Protein AF-A0A2V7Y2E0-F1 (afdb_monomer)

pLDDT: mean 85.79, std 12.14, range [47.69, 97.94]

Sequence (145 aa):
MRAYVYGTVFAMRLRAVITAAAFVAIAIGSFQPMYLRIFAMNGDGLRAAYTELPYRRIPGLRKLLVDASARMPSGATVALWVPFREWEGGYGYAFRRAPFLMPDKRVVPIDRVNDAQYLVCWHGCPRVIGFATIWRSPEGELMRR

Secondary structure (DSSP, 8-state):
--HHHHHHHHHHHHHHHHHHHHHHHHHHHH--THHHHHHTS-HHHHHHHHHHGGGTTSTTHHHHHHHHHTTS-TT-EEEEE-S--SIIIIIHHHHHHHHHHSTTSEEE-GGGGGG-SEEEEES-----TT-EEEEEETTEEEEE-

Solvent-accessible surface area (backbone atoms only — not comparable to full-atom values): 8232 Å² total; per-residue (Å²): 142,64,72,69,58,56,56,51,53,50,52,52,51,52,49,53,51,51,53,48,50,51,51,50,50,49,54,57,71,66,55,55,73,63,60,60,48,61,77,69,47,61,63,67,62,49,48,53,54,61,71,43,56,87,33,69,91,48,71,50,48,67,59,44,42,42,60,48,40,77,75,48,63,80,66,40,33,30,16,58,46,53,88,41,79,44,54,91,66,45,29,45,56,55,58,69,48,45,42,78,56,26,74,59,38,44,71,39,59,56,95,46,42,86,76,30,50,28,40,39,16,40,75,59,71,77,95,53,89,74,52,44,81,78,46,78,54,97,45,23,37,35,26,36,91

Radius of gyration: 31.26 Å; Cα contacts (8 Å, |Δi|>4): 161; chains: 1; bounding box: 74×32×83 Å

Foldseek 3Di:
DPPVVVVVVVVVVVVVVVVVVVVVVCVVVVPDVVVVVVVVDPPVVVVVVVVCVLCPVPPCLLVLLLVLLVVDDFAFEEEEAEVQDDCVRCLVSSQVCNCVSNVRYHYDYPVVCVVGQKYWYFPDDDPDPPWDWPDADPGTTMIGD

Nearest PDB structures (foldseek):
  3i45-assembly1_A  TM=5.392E-01  e=2.055E+00  Rhodospirillum rubrum ATCC 11170
  7zu0-assembly1_D  TM=4.536E-01  e=1.128E+00  Saccharomyces cerevisiae
  1m0w-assembly1_A  TM=4.163E-01  e=1.574E+00  Saccharomyces cerevisiae
  3ngl-assembly1_C  TM=3.727E-01  e=2.196E+00  Thermoplasma acidophilum
  7uk8-assembly1_A  TM=3.868E-01  e=1.574E+00  Escherichia coli K-12

Mean predicted aligned error: 11.16 Å

Structure (mmCIF, N/CA/C/O backbone):
data_AF-A0A2V7Y2E0-F1
#
_entry.id   AF-A0A2V7Y2E0-F1
#
loop_
_atom_site.group_PDB
_atom_site.id
_atom_site.type_symbol
_atom_site.label_atom_id
_atom_site.label_alt_id
_atom_site.label_comp_id
_atom_site.label_asym_id
_atom_site.label_entity_id
_atom_site.label_seq_id
_atom_site.pdbx_PDB_ins_code
_atom_site.Cartn_x
_atom_site.Cartn_y
_atom_site.Cartn_z
_atom_site.occupancy
_atom_site.B_iso_or_equiv
_atom_site.auth_seq_id
_atom_site.auth_comp_id
_atom_site.auth_asym_id
_atom_site.auth_atom_id
_atom_site.pdbx_PDB_model_num
ATOM 1 N N . MET A 1 1 ? 57.365 18.842 -64.795 1.00 48.91 1 MET A N 1
ATOM 2 C CA . MET A 1 1 ? 56.726 19.352 -63.554 1.00 48.91 1 MET A CA 1
ATOM 3 C C . MET A 1 1 ? 55.191 19.156 -63.494 1.00 48.91 1 MET A C 1
ATOM 5 O O . MET A 1 1 ? 54.516 19.929 -62.836 1.00 48.91 1 MET A O 1
ATOM 9 N N . ARG A 1 2 ? 54.596 18.120 -64.121 1.00 47.72 2 ARG A N 1
ATOM 10 C CA . ARG A 1 2 ? 53.137 17.837 -64.018 1.00 47.72 2 ARG A CA 1
ATOM 11 C C . ARG A 1 2 ? 52.788 16.493 -63.353 1.00 47.72 2 ARG A C 1
ATOM 13 O O . ARG A 1 2 ? 51.711 16.374 -62.787 1.00 47.72 2 ARG A O 1
ATOM 20 N N . ALA A 1 3 ? 53.704 15.521 -63.334 1.00 47.69 3 ALA A N 1
ATOM 21 C CA . ALA A 1 3 ? 53.469 14.202 -62.729 1.00 47.69 3 ALA A CA 1
ATOM 22 C C . ALA A 1 3 ? 53.451 14.212 -61.182 1.00 47.69 3 ALA A C 1
ATOM 24 O O . ALA A 1 3 ? 52.703 13.459 -60.568 1.00 47.69 3 ALA A O 1
ATOM 25 N N . TYR A 1 4 ? 54.205 15.116 -60.544 1.00 51.19 4 TYR A N 1
ATOM 26 C CA . TYR A 1 4 ? 54.269 15.225 -59.077 1.00 51.19 4 TYR A CA 1
ATOM 27 C C . TYR A 1 4 ? 52.983 15.771 -58.433 1.00 51.19 4 TYR A C 1
ATOM 29 O O . TYR A 1 4 ? 52.717 15.493 -57.270 1.00 51.19 4 TYR A O 1
ATOM 37 N N . VAL A 1 5 ? 52.169 16.523 -59.182 1.00 52.34 5 VAL A N 1
ATOM 38 C CA . VAL A 1 5 ? 50.935 17.149 -58.670 1.00 52.34 5 VAL A CA 1
ATOM 39 C C . VAL A 1 5 ? 49.769 16.151 -58.627 1.00 52.34 5 VAL A C 1
ATOM 41 O O . VAL A 1 5 ? 48.917 16.223 -57.748 1.00 52.34 5 VAL A O 1
ATOM 44 N N . TYR A 1 6 ? 49.746 15.162 -59.526 1.00 52.19 6 TYR A N 1
ATOM 45 C CA . TYR A 1 6 ? 48.714 14.118 -59.517 1.00 52.19 6 TYR A CA 1
ATOM 46 C C . TYR A 1 6 ? 48.896 13.121 -58.363 1.00 52.19 6 TYR A C 1
ATOM 48 O O . TYR A 1 6 ? 47.914 12.724 -57.735 1.00 52.19 6 TYR A O 1
ATOM 56 N N . GLY A 1 7 ? 50.144 12.771 -58.027 1.00 56.19 7 GLY A N 1
ATOM 57 C CA . GLY A 1 7 ? 50.447 11.883 -56.899 1.00 56.19 7 GLY A CA 1
ATOM 58 C C . GLY A 1 7 ? 50.076 12.481 -55.538 1.00 56.19 7 GLY A C 1
ATOM 59 O O . GLY A 1 7 ? 49.586 11.768 -54.666 1.00 56.19 7 GLY A O 1
ATOM 60 N N . THR A 1 8 ? 50.233 13.797 -55.361 1.00 60.84 8 THR A N 1
ATOM 61 C CA . THR A 1 8 ? 49.918 14.486 -54.098 1.00 60.84 8 THR A CA 1
ATOM 62 C C . THR A 1 8 ? 48.419 14.672 -53.882 1.00 60.84 8 THR A C 1
ATOM 64 O O . THR A 1 8 ? 47.941 14.469 -52.766 1.00 60.84 8 THR A O 1
ATOM 67 N N . VAL A 1 9 ? 47.651 14.984 -54.931 1.00 64.19 9 VAL A N 1
ATOM 68 C CA . VAL A 1 9 ? 46.183 15.096 -54.847 1.00 64.19 9 VAL A CA 1
ATOM 69 C C . VAL A 1 9 ? 45.538 13.728 -54.615 1.00 64.19 9 VAL A C 1
ATOM 71 O O . VAL A 1 9 ? 44.630 13.611 -53.791 1.00 64.19 9 VAL A O 1
ATOM 74 N N . PHE A 1 10 ? 46.029 12.679 -55.283 1.00 68.38 10 PHE A N 1
ATOM 75 C CA . PHE A 1 10 ? 45.561 11.311 -55.052 1.00 68.38 10 PHE A CA 1
ATOM 76 C C . PHE A 1 10 ? 45.889 10.832 -53.630 1.00 68.38 10 PHE A C 1
ATOM 78 O O . PHE A 1 10 ? 45.007 10.328 -52.936 1.00 68.38 10 PHE A O 1
ATOM 85 N N . ALA A 1 11 ? 47.111 11.079 -53.145 1.00 69.38 11 ALA A N 1
ATOM 86 C CA . ALA A 1 11 ? 47.506 10.757 -51.773 1.00 69.38 11 ALA A CA 1
ATOM 87 C C . ALA A 1 11 ? 46.696 11.535 -50.717 1.00 69.38 11 ALA A C 1
ATOM 89 O O . ALA A 1 11 ? 46.337 10.969 -49.685 1.00 69.38 11 ALA A O 1
ATOM 90 N N . MET A 1 12 ? 46.359 12.807 -50.969 1.00 72.88 12 MET A N 1
ATOM 91 C CA . MET A 1 12 ? 45.483 13.595 -50.091 1.00 72.88 12 MET A CA 1
ATOM 92 C C . MET A 1 12 ? 44.054 13.051 -50.054 1.00 72.88 12 MET A C 1
ATOM 94 O O . MET A 1 12 ? 43.490 12.903 -48.972 1.00 72.88 12 MET A O 1
ATOM 98 N N . ARG A 1 13 ? 43.476 12.707 -51.212 1.00 77.06 13 ARG A N 1
ATOM 99 C CA . ARG A 1 13 ? 42.134 12.109 -51.286 1.00 77.06 13 ARG A CA 1
ATOM 100 C C . ARG A 1 13 ? 42.085 10.750 -50.594 1.00 77.06 13 ARG A C 1
ATOM 102 O O . ARG A 1 13 ? 41.155 10.496 -49.839 1.00 77.06 13 ARG A O 1
ATOM 109 N N . LEU A 1 14 ? 43.103 9.912 -50.788 1.00 82.38 14 LEU A N 1
ATOM 110 C CA . LEU A 1 14 ? 43.203 8.612 -50.127 1.00 82.38 14 LEU A CA 1
ATOM 111 C C . LEU A 1 14 ? 43.295 8.756 -48.602 1.00 82.38 14 LEU A C 1
ATOM 113 O O . LEU A 1 14 ? 42.590 8.060 -47.878 1.00 82.38 14 LEU A O 1
ATOM 117 N N . ARG A 1 15 ? 44.106 9.701 -48.106 1.00 81.75 15 ARG A N 1
ATOM 118 C CA . ARG A 1 15 ? 44.175 10.012 -46.670 1.00 81.75 15 ARG A CA 1
ATOM 119 C C . ARG A 1 15 ? 42.830 10.487 -46.131 1.00 81.75 15 ARG A C 1
ATOM 121 O O . ARG A 1 15 ? 42.401 9.980 -45.105 1.00 81.75 15 ARG A O 1
ATOM 128 N N . ALA A 1 16 ? 42.141 11.381 -46.840 1.00 83.56 16 ALA A N 1
ATOM 129 C CA . ALA A 1 16 ? 40.819 11.855 -46.437 1.00 83.56 16 ALA A CA 1
ATOM 130 C C . ALA A 1 16 ? 39.794 10.711 -46.347 1.00 83.56 16 ALA A C 1
ATOM 132 O O . ALA A 1 16 ? 39.038 10.645 -45.381 1.00 83.56 16 ALA A O 1
ATOM 133 N N . VAL A 1 17 ? 39.811 9.775 -47.303 1.00 88.62 17 VAL A N 1
ATOM 134 C CA . VAL A 1 17 ? 38.946 8.584 -47.285 1.00 88.62 17 VAL A CA 1
ATOM 135 C C . VAL A 1 17 ? 39.279 7.670 -46.105 1.00 88.62 17 VAL A C 1
ATOM 137 O O . VAL A 1 17 ? 38.369 7.235 -45.406 1.00 88.62 17 VAL A O 1
ATOM 140 N N . ILE A 1 18 ? 40.562 7.410 -45.837 1.00 89.94 18 ILE A N 1
ATOM 141 C CA . ILE A 1 18 ? 40.987 6.572 -44.704 1.00 89.94 18 ILE A CA 1
ATOM 142 C C . ILE A 1 18 ? 40.606 7.223 -43.371 1.00 89.94 18 ILE A C 1
ATOM 144 O O . ILE A 1 18 ? 40.078 6.550 -42.489 1.00 89.94 18 ILE A O 1
ATOM 148 N N . THR A 1 19 ? 40.823 8.531 -43.220 1.00 88.06 19 THR A N 1
ATOM 149 C CA . THR A 1 19 ? 40.432 9.267 -42.012 1.00 88.06 19 THR A CA 1
ATOM 150 C C . THR A 1 19 ? 38.916 9.254 -41.826 1.00 88.06 19 THR A C 1
ATOM 152 O O . THR A 1 19 ? 38.450 8.995 -40.720 1.00 88.06 19 THR A O 1
ATOM 155 N N . ALA A 1 20 ? 38.138 9.457 -42.893 1.00 88.06 20 ALA A N 1
ATOM 156 C CA . ALA A 1 20 ? 36.682 9.365 -42.836 1.00 88.06 20 ALA A CA 1
ATOM 157 C C . ALA A 1 20 ? 36.216 7.951 -42.449 1.00 88.06 20 ALA A C 1
ATOM 159 O O . ALA A 1 20 ? 35.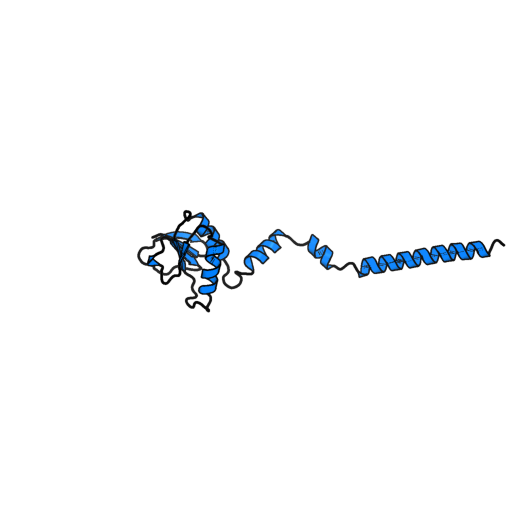364 7.805 -41.576 1.00 88.06 20 ALA A O 1
ATOM 160 N N . ALA A 1 21 ? 36.817 6.909 -43.029 1.00 89.44 21 ALA A N 1
ATOM 161 C CA . ALA A 1 21 ? 36.513 5.521 -42.696 1.00 89.44 21 ALA A CA 1
ATOM 162 C C . ALA A 1 21 ? 36.843 5.193 -41.230 1.00 89.44 21 ALA A C 1
ATOM 164 O O . ALA A 1 21 ? 36.042 4.552 -40.553 1.00 89.44 21 ALA A O 1
ATOM 165 N N . ALA A 1 22 ? 37.976 5.680 -40.714 1.00 87.69 22 ALA A N 1
ATOM 166 C CA . ALA A 1 22 ? 38.343 5.527 -39.308 1.00 87.69 22 ALA A CA 1
ATOM 167 C C . ALA A 1 22 ? 37.341 6.231 -38.377 1.00 87.69 22 ALA A C 1
ATOM 169 O O . ALA A 1 22 ? 36.908 5.644 -37.389 1.00 87.69 22 ALA A O 1
ATOM 170 N N . PHE A 1 23 ? 36.909 7.450 -38.717 1.00 87.62 23 PHE A N 1
ATOM 171 C CA . PHE A 1 23 ? 35.876 8.167 -37.963 1.00 87.62 23 PHE A CA 1
ATOM 172 C C . PHE A 1 23 ? 34.537 7.425 -37.956 1.00 87.62 23 PHE A C 1
ATOM 174 O O . PHE A 1 23 ? 33.913 7.300 -36.904 1.00 87.62 23 PHE A O 1
ATOM 181 N N . VAL A 1 24 ? 34.112 6.890 -39.102 1.00 88.75 24 VAL A N 1
ATOM 18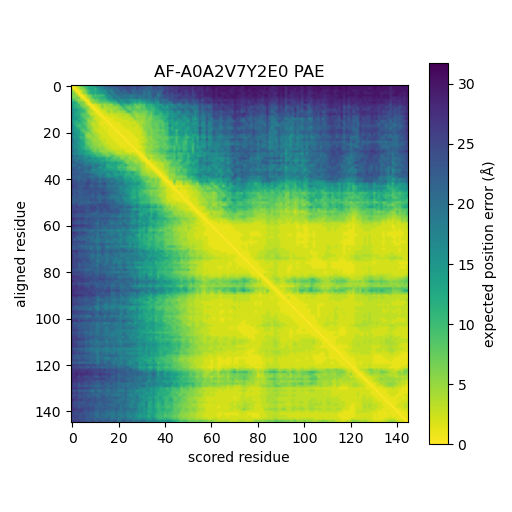2 C CA . VAL A 1 24 ? 32.885 6.088 -39.207 1.00 88.75 24 VAL A CA 1
ATOM 183 C C . VAL A 1 24 ? 33.001 4.803 -38.385 1.00 88.75 24 VAL A C 1
ATOM 185 O O . VAL A 1 24 ? 32.068 4.461 -37.664 1.00 88.75 24 VAL A O 1
ATOM 188 N N . ALA A 1 25 ? 34.147 4.120 -38.413 1.00 85.62 25 ALA A N 1
ATOM 189 C CA . ALA A 1 25 ? 34.378 2.923 -37.607 1.00 85.62 25 ALA A CA 1
ATOM 190 C C . ALA A 1 25 ? 34.350 3.221 -36.097 1.00 85.62 25 ALA A C 1
ATOM 192 O O . ALA A 1 25 ? 33.762 2.457 -35.336 1.00 85.62 25 ALA A O 1
ATOM 193 N N . ILE A 1 26 ? 34.916 4.354 -35.665 1.00 84.69 26 ILE A N 1
ATOM 194 C CA . ILE A 1 26 ? 34.836 4.819 -34.273 1.00 84.69 26 ILE A CA 1
ATOM 195 C C . ILE A 1 26 ? 33.389 5.161 -33.906 1.00 84.69 26 ILE A C 1
ATOM 197 O O . ILE A 1 26 ? 32.930 4.771 -32.837 1.00 84.69 26 ILE A O 1
ATOM 201 N N . ALA A 1 27 ? 32.643 5.844 -34.776 1.00 82.94 27 ALA A N 1
ATOM 202 C CA . ALA A 1 27 ? 31.239 6.176 -34.537 1.00 82.94 27 ALA A CA 1
ATOM 203 C C . ALA A 1 27 ? 30.364 4.917 -34.414 1.00 82.94 27 ALA A C 1
ATOM 205 O O . ALA A 1 27 ? 29.567 4.815 -33.488 1.00 82.94 27 ALA A O 1
ATOM 206 N N . ILE A 1 28 ? 30.554 3.925 -35.288 1.00 84.12 28 ILE A N 1
ATOM 207 C CA . ILE A 1 28 ? 29.820 2.652 -35.239 1.00 84.12 28 ILE A CA 1
ATOM 208 C C . ILE A 1 28 ? 30.250 1.818 -34.024 1.00 84.12 28 ILE A C 1
ATOM 210 O O . ILE A 1 28 ? 29.402 1.265 -33.334 1.00 84.12 28 ILE A O 1
ATOM 214 N N . GLY A 1 29 ? 31.549 1.748 -33.725 1.00 78.31 29 GLY A N 1
ATOM 215 C CA . GLY A 1 29 ? 32.070 0.993 -32.583 1.00 78.31 29 GLY A CA 1
ATOM 216 C C . GLY A 1 29 ? 31.733 1.620 -31.227 1.00 78.31 29 GLY A C 1
ATOM 217 O O . GLY A 1 29 ? 31.539 0.905 -30.248 1.00 78.31 29 GLY A O 1
ATOM 218 N N . SER A 1 30 ? 31.622 2.950 -31.163 1.00 78.44 30 SER A N 1
ATOM 219 C CA . SER A 1 30 ? 31.166 3.673 -29.966 1.00 78.44 30 SER A CA 1
ATOM 220 C C . SER A 1 30 ? 29.645 3.668 -29.810 1.00 78.44 30 SER A C 1
ATOM 222 O O . SER A 1 30 ? 29.139 3.942 -28.717 1.00 78.44 30 SER A O 1
ATOM 224 N N . PHE A 1 31 ? 28.907 3.317 -30.867 1.00 78.88 31 PHE A N 1
ATOM 225 C CA . PHE A 1 31 ? 27.464 3.168 -30.813 1.00 78.88 31 PHE A CA 1
ATOM 226 C C . PHE A 1 31 ? 27.094 1.915 -30.018 1.00 78.88 31 PHE A C 1
ATOM 228 O O . PHE A 1 31 ? 27.001 0.801 -30.531 1.00 78.88 31 PHE A O 1
ATOM 235 N N . GLN A 1 32 ? 26.873 2.097 -28.719 1.00 74.19 32 GLN A N 1
ATOM 236 C CA . GLN A 1 32 ? 26.394 1.022 -27.868 1.00 74.19 32 GLN A CA 1
ATOM 237 C C . GLN A 1 32 ? 24.919 0.733 -28.199 1.00 74.19 32 GLN A C 1
ATOM 239 O O . GLN A 1 32 ? 24.084 1.637 -28.098 1.00 74.19 32 GLN A O 1
ATOM 244 N N . PRO A 1 33 ? 24.540 -0.527 -28.496 1.00 70.62 33 PRO A N 1
ATOM 245 C CA . PRO A 1 33 ? 23.145 -0.913 -28.753 1.00 70.62 33 PRO A CA 1
ATOM 246 C C . PRO A 1 33 ? 22.178 -0.539 -27.617 1.00 70.62 33 PRO A C 1
ATOM 248 O O . PRO A 1 33 ? 20.964 -0.468 -27.807 1.00 70.62 33 PRO A O 1
ATOM 251 N N . MET A 1 34 ? 22.717 -0.281 -26.422 1.00 63.72 34 MET A N 1
ATOM 252 C CA . MET A 1 34 ? 21.980 0.196 -25.259 1.00 63.72 34 MET A CA 1
ATOM 253 C C . MET A 1 34 ? 21.260 1.532 -25.507 1.00 63.72 34 MET A C 1
ATOM 255 O O . MET A 1 34 ? 20.163 1.708 -24.984 1.00 63.72 34 MET A O 1
ATOM 259 N N . TYR A 1 35 ? 21.792 2.430 -26.346 1.00 66.56 35 TYR A N 1
ATOM 260 C CA . TYR A 1 35 ? 21.139 3.710 -26.649 1.00 66.56 35 TYR A CA 1
ATOM 261 C C . TYR A 1 35 ? 19.814 3.526 -27.394 1.00 66.56 35 TYR A C 1
ATOM 263 O O . TYR A 1 35 ? 18.811 4.123 -27.013 1.00 66.56 35 TYR A O 1
ATOM 271 N N . LEU A 1 36 ? 19.763 2.628 -28.384 1.00 68.62 36 LEU A N 1
ATOM 272 C CA . LEU A 1 36 ? 18.506 2.282 -29.063 1.00 68.62 36 LEU A CA 1
ATOM 273 C C . LEU A 1 36 ? 17.506 1.638 -28.102 1.00 68.62 36 LEU A C 1
ATOM 275 O O . LEU A 1 36 ? 16.303 1.862 -28.204 1.00 68.62 36 LEU A O 1
ATOM 279 N N . ARG A 1 37 ? 18.009 0.870 -27.133 1.00 63.75 37 ARG A N 1
ATOM 280 C CA . ARG A 1 37 ? 17.187 0.209 -26.119 1.00 63.75 37 ARG A CA 1
ATOM 281 C C . ARG A 1 37 ? 16.480 1.209 -25.200 1.00 63.75 37 ARG A C 1
ATOM 283 O O . ARG A 1 37 ? 15.347 0.946 -24.823 1.00 63.75 37 ARG A O 1
ATOM 290 N N . ILE A 1 38 ? 17.104 2.348 -24.889 1.00 63.59 38 ILE A N 1
ATOM 291 C CA . ILE A 1 38 ? 16.497 3.422 -24.081 1.00 63.59 38 ILE A CA 1
ATOM 292 C C . ILE A 1 38 ? 15.325 4.071 -24.828 1.00 63.59 38 ILE A C 1
ATOM 294 O O . ILE A 1 38 ? 14.273 4.286 -24.233 1.00 63.59 38 ILE A O 1
ATOM 298 N N . PHE A 1 39 ? 15.465 4.323 -26.133 1.00 65.94 39 PHE A N 1
ATOM 299 C CA . PHE A 1 39 ? 14.384 4.898 -26.946 1.00 65.94 39 PHE A CA 1
ATOM 300 C C . PHE A 1 39 ? 13.275 3.891 -27.284 1.00 65.94 39 PHE A C 1
ATOM 302 O O . PHE A 1 39 ? 12.136 4.288 -27.509 1.00 65.94 39 PHE A O 1
ATOM 309 N N . ALA A 1 40 ? 13.589 2.593 -27.290 1.00 68.94 40 ALA A N 1
ATOM 310 C CA . ALA A 1 40 ? 12.621 1.516 -27.499 1.00 68.94 40 ALA A CA 1
ATOM 311 C C . ALA A 1 40 ? 11.950 1.021 -26.200 1.00 68.94 40 ALA A C 1
ATOM 313 O O . ALA A 1 40 ? 11.093 0.137 -26.247 1.00 68.94 40 ALA A O 1
ATOM 314 N N . MET A 1 41 ? 12.337 1.539 -25.030 1.00 71.00 41 MET A N 1
ATOM 315 C CA . MET A 1 41 ? 11.747 1.133 -23.755 1.00 71.00 41 MET A CA 1
A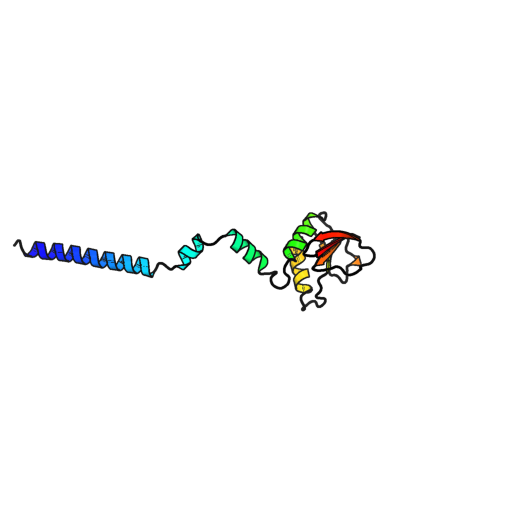TOM 316 C C . MET A 1 41 ? 10.391 1.809 -23.539 1.00 71.00 41 MET A C 1
ATOM 318 O O . MET A 1 41 ? 10.272 3.031 -23.557 1.00 71.00 41 MET A O 1
ATOM 322 N N . ASN A 1 42 ? 9.369 1.001 -23.248 1.00 80.88 42 ASN A N 1
ATOM 323 C CA . ASN A 1 42 ? 8.082 1.496 -22.768 1.00 80.88 42 ASN A CA 1
ATOM 324 C C . ASN A 1 42 ? 8.269 2.136 -21.380 1.00 80.88 42 ASN A C 1
ATOM 326 O O . ASN A 1 42 ? 8.315 1.432 -20.367 1.00 80.88 42 ASN A O 1
ATOM 330 N N . GLY A 1 43 ? 8.390 3.464 -21.343 1.00 76.88 43 GLY A N 1
ATOM 331 C CA . GLY A 1 43 ? 8.626 4.226 -20.118 1.00 76.88 43 GLY A CA 1
ATOM 332 C C . GLY A 1 43 ? 7.553 4.015 -19.048 1.00 76.88 43 GLY A C 1
ATOM 333 O O . GLY A 1 43 ? 7.885 3.969 -17.864 1.00 76.88 43 GLY A O 1
ATOM 334 N N . ASP A 1 44 ? 6.295 3.804 -19.439 1.00 80.69 44 ASP A N 1
ATOM 335 C CA . ASP A 1 44 ? 5.199 3.577 -18.494 1.00 80.69 44 ASP A CA 1
ATOM 336 C C . ASP A 1 44 ? 5.253 2.178 -17.882 1.00 80.69 44 ASP A C 1
ATOM 338 O O . ASP A 1 44 ? 5.116 2.030 -16.667 1.00 80.69 44 ASP A O 1
ATOM 342 N N . GLY A 1 45 ? 5.545 1.156 -18.692 1.00 77.75 45 GLY A N 1
ATOM 343 C CA . GLY A 1 45 ? 5.773 -0.204 -18.195 1.00 77.75 45 GLY A CA 1
ATOM 344 C C . GLY A 1 45 ? 6.988 -0.277 -17.269 1.00 77.75 45 GLY A C 1
ATOM 345 O O . GLY A 1 45 ? 6.946 -0.918 -16.217 1.00 77.75 45 GLY A O 1
ATOM 346 N N . LEU A 1 46 ? 8.051 0.449 -17.619 1.00 79.88 46 LEU A N 1
ATOM 347 C CA . LEU A 1 46 ? 9.250 0.563 -16.802 1.00 79.88 46 LEU A CA 1
ATOM 348 C C . LEU A 1 46 ? 8.934 1.257 -15.468 1.00 79.88 46 LEU A C 1
ATOM 350 O O . LEU A 1 46 ? 9.248 0.723 -14.406 1.00 79.88 46 LEU A O 1
ATOM 354 N N . ARG A 1 47 ? 8.252 2.409 -15.502 1.00 79.00 47 ARG A N 1
ATOM 355 C CA . ARG A 1 47 ? 7.828 3.148 -14.306 1.00 79.00 47 ARG A CA 1
ATOM 356 C C . ARG A 1 47 ? 6.954 2.284 -13.401 1.00 79.00 47 ARG A C 1
ATOM 358 O O . ARG A 1 47 ? 7.229 2.224 -12.207 1.00 79.00 47 ARG A O 1
ATOM 365 N N . ALA A 1 48 ? 5.965 1.583 -13.956 1.00 77.19 48 ALA A N 1
ATOM 366 C CA . ALA A 1 48 ? 5.118 0.663 -13.203 1.00 77.19 48 ALA A CA 1
ATOM 367 C C . ALA A 1 48 ? 5.957 -0.423 -12.505 1.00 77.19 48 ALA A C 1
ATOM 369 O O . ALA A 1 48 ? 5.834 -0.618 -11.294 1.00 77.19 48 ALA A O 1
ATOM 370 N N . ALA A 1 49 ? 6.889 -1.051 -13.230 1.00 76.75 49 ALA A N 1
ATOM 371 C CA . ALA A 1 49 ? 7.795 -2.045 -12.662 1.00 76.75 49 ALA A CA 1
ATOM 372 C C . ALA A 1 49 ? 8.664 -1.465 -11.532 1.00 76.75 49 ALA A C 1
ATOM 374 O O . ALA A 1 49 ? 8.780 -2.084 -10.474 1.00 76.75 49 ALA A O 1
ATOM 375 N N . TYR A 1 50 ? 9.225 -0.263 -11.713 1.00 79.44 50 TYR A N 1
ATOM 376 C CA . TYR A 1 50 ? 10.028 0.416 -10.691 1.00 79.44 50 TYR A CA 1
ATOM 377 C C . TYR A 1 50 ? 9.208 0.800 -9.455 1.00 79.44 50 TYR A C 1
ATOM 379 O O . TYR A 1 50 ? 9.701 0.669 -8.336 1.00 79.44 50 TYR A O 1
ATOM 387 N N . THR A 1 51 ? 7.950 1.218 -9.621 1.00 79.62 51 THR A N 1
ATOM 388 C CA . THR 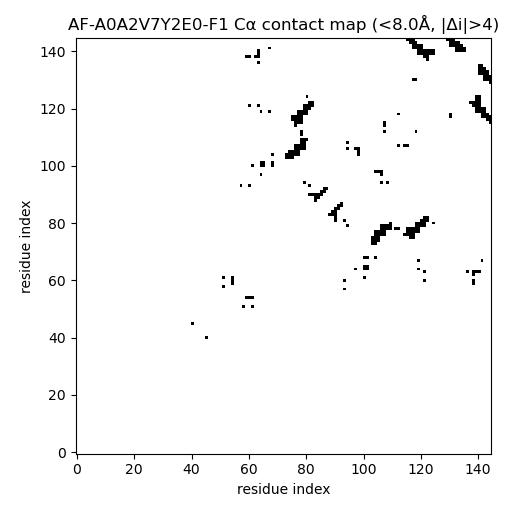A 1 51 ? 7.073 1.546 -8.485 1.00 79.62 51 THR A CA 1
ATOM 389 C C . THR A 1 51 ? 6.666 0.324 -7.665 1.00 79.62 51 THR A C 1
ATOM 391 O O . THR A 1 51 ? 6.428 0.454 -6.465 1.00 79.62 51 THR A O 1
ATOM 394 N N . GLU A 1 52 ? 6.635 -0.859 -8.281 1.00 78.06 52 GLU A N 1
ATOM 395 C CA . GLU A 1 52 ? 6.327 -2.126 -7.610 1.00 78.06 52 GLU A CA 1
ATOM 396 C C . GLU A 1 52 ? 7.574 -2.821 -7.035 1.00 78.06 52 GLU A C 1
ATOM 398 O O . GLU A 1 52 ? 7.442 -3.726 -6.213 1.00 78.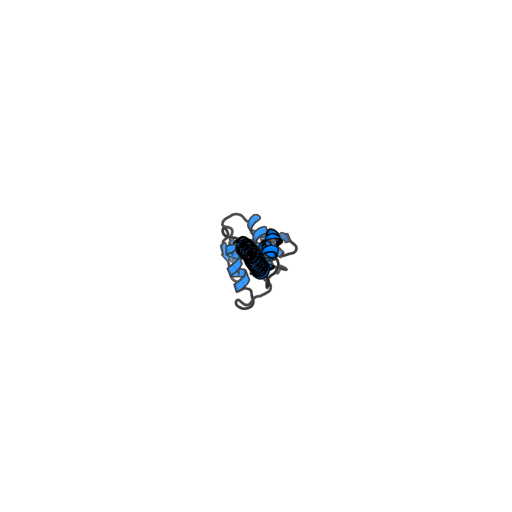06 52 GLU A O 1
ATOM 403 N N . LEU A 1 53 ? 8.798 -2.388 -7.386 1.00 78.31 53 LEU A N 1
ATOM 404 C CA . LEU A 1 53 ? 10.043 -2.961 -6.846 1.00 78.31 53 LEU A CA 1
ATOM 405 C C . LEU A 1 53 ? 10.060 -3.058 -5.312 1.00 78.31 53 LEU A C 1
ATOM 407 O O . LEU A 1 53 ? 10.414 -4.128 -4.804 1.00 78.31 53 LEU A O 1
ATOM 411 N N . PRO A 1 54 ? 9.656 -2.018 -4.552 1.00 78.50 54 PRO A N 1
ATOM 412 C CA . PRO A 1 54 ? 9.601 -2.113 -3.099 1.00 78.50 54 PRO A CA 1
ATOM 413 C C . PRO A 1 54 ? 8.570 -3.144 -2.620 1.00 78.50 54 PRO A C 1
ATOM 415 O O . PRO A 1 54 ? 8.700 -3.684 -1.529 1.00 78.50 54 PRO A O 1
ATOM 418 N N . TYR A 1 55 ? 7.552 -3.455 -3.413 1.00 80.69 55 TYR A N 1
ATOM 419 C CA . TYR A 1 55 ? 6.444 -4.323 -3.021 1.00 80.69 55 TYR A CA 1
ATOM 420 C C . TYR A 1 55 ? 6.603 -5.761 -3.523 1.00 80.69 55 TYR A C 1
ATOM 422 O O . TYR A 1 55 ? 5.719 -6.580 -3.310 1.00 80.69 55 TYR A O 1
ATOM 430 N N . ARG A 1 56 ? 7.758 -6.130 -4.101 1.00 80.56 56 ARG A N 1
ATOM 431 C CA . ARG A 1 56 ? 8.019 -7.491 -4.617 1.00 80.56 56 ARG A CA 1
ATOM 432 C C . ARG A 1 56 ? 7.758 -8.622 -3.617 1.00 80.56 56 ARG A C 1
ATOM 434 O O . ARG A 1 56 ? 7.386 -9.710 -4.033 1.00 80.56 56 ARG A O 1
ATOM 441 N N . ARG A 1 57 ? 7.972 -8.386 -2.317 1.00 78.94 57 ARG A N 1
ATOM 442 C CA . ARG A 1 57 ? 7.723 -9.382 -1.252 1.00 78.94 57 ARG A CA 1
ATOM 443 C C . ARG A 1 57 ? 6.282 -9.381 -0.726 1.00 78.94 57 ARG A C 1
ATOM 445 O O . ARG A 1 57 ? 5.910 -10.277 0.018 1.00 78.94 57 ARG A O 1
ATOM 452 N N . ILE A 1 58 ? 5.503 -8.368 -1.085 1.00 86.19 58 ILE A N 1
ATOM 453 C CA . ILE A 1 58 ? 4.129 -8.112 -0.637 1.00 86.19 58 ILE A CA 1
ATOM 454 C C . ILE A 1 58 ? 3.306 -7.593 -1.831 1.00 86.19 58 ILE A C 1
ATOM 456 O O . ILE A 1 58 ? 2.883 -6.429 -1.838 1.00 86.19 58 ILE A O 1
ATOM 460 N N . PRO A 1 59 ? 3.160 -8.412 -2.893 1.00 88.06 59 PRO A N 1
ATOM 461 C CA . PRO A 1 59 ? 2.507 -7.990 -4.127 1.00 88.06 59 PRO A CA 1
ATOM 462 C C . PRO A 1 59 ? 1.074 -7.524 -3.850 1.00 88.06 59 PRO A C 1
ATOM 464 O O . PRO A 1 59 ? 0.400 -8.046 -2.968 1.00 88.06 59 PRO A O 1
ATOM 467 N N . GLY A 1 60 ? 0.623 -6.493 -4.563 1.00 89.25 60 GLY A N 1
ATOM 468 C CA . GLY A 1 60 ? -0.742 -5.980 -4.422 1.00 89.25 60 GLY A CA 1
ATOM 469 C C . GLY A 1 60 ? -0.984 -5.071 -3.213 1.00 89.25 60 GLY A C 1
ATOM 470 O O . GLY A 1 60 ? -1.925 -4.277 -3.250 1.00 89.25 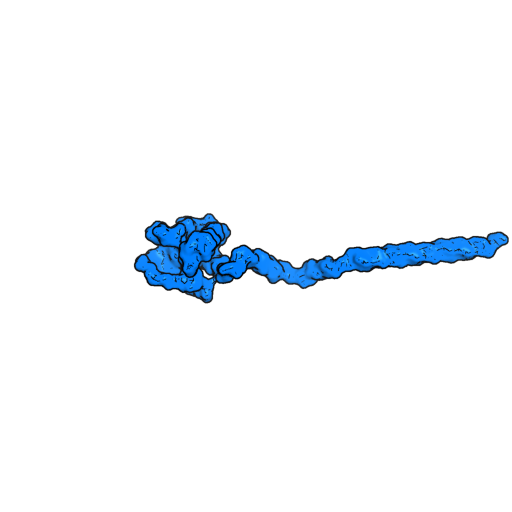60 GLY A O 1
ATOM 471 N N . LEU A 1 61 ? -0.109 -5.069 -2.191 1.00 92.00 61 LEU A N 1
ATOM 472 C CA . LEU A 1 61 ? -0.285 -4.205 -1.014 1.00 92.00 61 LEU A CA 1
ATOM 473 C C . LEU A 1 61 ? -0.347 -2.725 -1.407 1.00 92.00 61 LEU A C 1
ATOM 475 O O . LEU A 1 61 ? -1.177 -1.981 -0.891 1.00 92.00 61 LEU A O 1
ATOM 479 N N . ARG A 1 62 ? 0.506 -2.288 -2.342 1.00 93.50 62 ARG A N 1
ATOM 480 C CA . ARG A 1 62 ? 0.507 -0.897 -2.806 1.00 93.50 62 ARG A CA 1
ATOM 481 C C . ARG A 1 62 ? -0.859 -0.491 -3.350 1.00 93.50 62 ARG A C 1
ATOM 483 O O . ARG A 1 62 ? -1.405 0.526 -2.929 1.00 93.50 62 ARG A O 1
ATOM 490 N N . LYS A 1 63 ? -1.401 -1.293 -4.267 1.00 93.50 63 LYS A N 1
ATOM 491 C CA . LYS A 1 63 ? -2.708 -1.054 -4.881 1.00 93.50 63 LYS A CA 1
ATOM 492 C C . LYS A 1 63 ? -3.816 -1.057 -3.828 1.00 93.50 63 LYS A C 1
ATOM 494 O O . LYS A 1 63 ? -4.595 -0.113 -3.784 1.00 93.50 63 LYS A O 1
ATOM 499 N N . L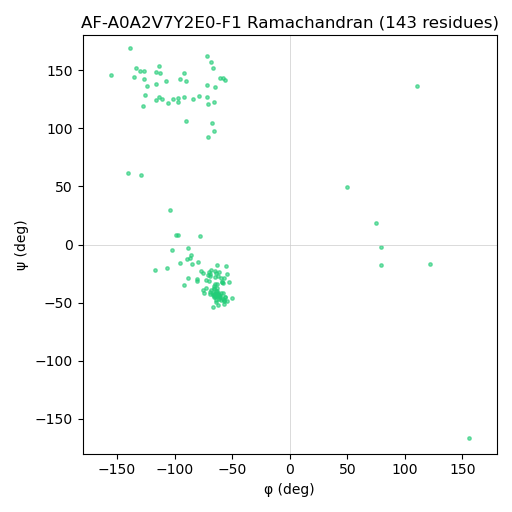EU A 1 64 ? -3.812 -2.047 -2.933 1.00 95.56 64 LEU A N 1
ATOM 500 C CA . LEU A 1 64 ? -4.768 -2.141 -1.830 1.00 95.56 64 LEU A CA 1
ATOM 501 C C . LEU A 1 64 ? -4.789 -0.870 -0.975 1.00 95.56 64 LEU A C 1
ATOM 503 O O . LEU A 1 64 ? -5.858 -0.341 -0.691 1.00 95.56 64 LEU A O 1
ATOM 507 N N . LEU A 1 65 ? -3.618 -0.381 -0.565 1.00 95.81 65 LEU A N 1
ATOM 508 C CA . LEU A 1 65 ? -3.508 0.789 0.306 1.00 95.81 65 LEU A CA 1
ATOM 509 C C . LEU A 1 65 ? -3.937 2.075 -0.400 1.00 95.81 65 LEU A C 1
ATOM 511 O O . LEU A 1 65 ? -4.611 2.897 0.212 1.00 95.81 65 LEU A O 1
ATOM 515 N N . VAL A 1 66 ? -3.601 2.237 -1.683 1.00 95.56 66 VAL A N 1
ATOM 516 C CA . VAL A 1 66 ? -4.052 3.382 -2.489 1.00 95.56 66 VAL A CA 1
ATOM 517 C C . VAL A 1 66 ? -5.575 3.364 -2.647 1.00 95.56 66 VAL A C 1
ATOM 519 O O . VAL A 1 66 ? -6.237 4.369 -2.382 1.00 95.56 66 VAL A O 1
ATOM 522 N N . ASP A 1 67 ? -6.144 2.211 -3.002 1.00 96.31 67 ASP A N 1
ATOM 523 C CA . ASP A 1 67 ? -7.588 2.052 -3.191 1.00 96.31 67 ASP A CA 1
ATOM 524 C C . ASP A 1 67 ? -8.365 2.221 -1.876 1.00 96.31 67 ASP A C 1
ATOM 526 O O . ASP A 1 67 ? -9.446 2.822 -1.865 1.00 96.31 67 ASP A O 1
ATOM 530 N N . ALA A 1 68 ? -7.819 1.723 -0.763 1.00 96.50 68 ALA A N 1
ATOM 531 C CA . ALA A 1 68 ? -8.381 1.918 0.568 1.00 96.50 68 ALA A CA 1
ATOM 532 C C . ALA A 1 68 ? -8.302 3.391 0.996 1.00 96.50 68 ALA A C 1
ATOM 534 O O . ALA A 1 68 ? -9.284 3.930 1.504 1.00 96.50 68 ALA A O 1
ATOM 535 N N . SER A 1 69 ? -7.171 4.064 0.749 1.00 96.88 69 SER A N 1
ATOM 536 C CA . SER A 1 69 ? -6.972 5.485 1.066 1.00 96.88 69 SER A CA 1
ATOM 537 C C . SER A 1 69 ? -8.033 6.375 0.428 1.00 96.88 69 SER A C 1
ATOM 539 O O . SER A 1 69 ? -8.623 7.216 1.104 1.00 96.88 69 SER A O 1
ATOM 541 N N . ALA A 1 70 ? -8.336 6.130 -0.852 1.00 96.75 70 ALA A N 1
ATOM 542 C CA . ALA A 1 70 ? -9.347 6.865 -1.610 1.00 96.75 70 ALA A CA 1
ATOM 543 C C . ALA A 1 70 ? -10.777 6.710 -1.056 1.00 96.75 70 ALA A C 1
ATOM 545 O O . ALA A 1 70 ? -11.658 7.497 -1.393 1.00 96.75 70 ALA A O 1
ATOM 546 N N . ARG A 1 71 ? -11.024 5.695 -0.218 1.00 96.50 71 ARG A N 1
ATOM 547 C CA . ARG A 1 71 ? -12.332 5.396 0.391 1.00 96.50 71 ARG A CA 1
ATOM 548 C C . ARG A 1 71 ? -12.438 5.839 1.847 1.00 96.50 71 ARG A C 1
ATOM 550 O O . ARG A 1 71 ? -13.504 5.715 2.444 1.00 96.50 71 ARG A O 1
ATOM 557 N N . MET A 1 72 ? -11.348 6.334 2.423 1.00 97.06 72 MET A N 1
ATOM 558 C CA . MET A 1 72 ? -11.300 6.803 3.801 1.00 97.06 72 MET A CA 1
ATOM 559 C C . MET A 1 72 ? -11.227 8.336 3.836 1.00 97.06 72 MET A C 1
ATOM 561 O O . MET A 1 72 ? -10.494 8.932 3.042 1.00 97.06 72 MET A O 1
ATOM 565 N N . PRO A 1 73 ? -11.919 8.998 4.780 1.00 97.31 73 PRO A N 1
ATOM 566 C CA . PRO A 1 73 ? -11.796 10.440 4.954 1.00 97.31 73 PRO A CA 1
ATOM 567 C C . PRO A 1 73 ? -10.392 10.819 5.442 1.00 97.31 73 PRO A C 1
ATOM 569 O O . PRO A 1 73 ? -9.730 10.043 6.135 1.00 97.31 73 PRO A O 1
ATOM 572 N N . SER A 1 74 ? -9.939 12.026 5.103 1.00 96.88 74 SER A N 1
ATOM 573 C CA . SER A 1 74 ? -8.689 12.577 5.638 1.00 96.88 74 SER A CA 1
ATOM 574 C C . SER A 1 74 ? -8.705 12.602 7.173 1.00 96.88 74 SER A C 1
ATOM 576 O O . SER A 1 74 ? -9.751 12.813 7.786 1.00 96.88 74 SER A O 1
ATOM 578 N N . GLY A 1 75 ? -7.565 12.312 7.801 1.00 96.81 75 GLY A N 1
ATOM 579 C CA . GLY A 1 75 ? -7.432 12.185 9.254 1.00 96.81 75 GLY A CA 1
ATOM 580 C C . GLY A 1 75 ? -7.918 10.854 9.843 1.00 96.81 75 GLY A C 1
ATOM 581 O O . GLY A 1 75 ? -7.780 10.648 11.050 1.00 96.81 75 GLY A O 1
ATOM 582 N N . ALA A 1 76 ? -8.454 9.927 9.036 1.00 97.62 76 ALA A N 1
ATOM 583 C CA . ALA A 1 76 ? -8.893 8.629 9.546 1.00 97.62 76 ALA A CA 1
ATOM 584 C C . ALA A 1 76 ? -7.737 7.843 10.184 1.00 97.62 76 ALA A C 1
ATOM 586 O O . ALA A 1 76 ? -6.601 7.862 9.701 1.00 97.62 76 ALA A O 1
ATOM 587 N N . THR A 1 77 ? -8.050 7.117 11.261 1.00 97.94 77 THR A N 1
ATOM 588 C CA . THR A 1 77 ? -7.095 6.218 11.921 1.00 97.94 77 THR A CA 1
ATOM 589 C C . THR A 1 77 ? -7.302 4.793 11.426 1.00 97.94 77 THR A C 1
ATOM 591 O O . THR A 1 77 ? -8.405 4.252 11.531 1.00 97.94 77 THR A O 1
ATOM 594 N N . VAL A 1 78 ? -6.248 4.191 10.879 1.00 97.75 78 VAL A N 1
ATOM 595 C CA . VAL A 1 78 ? -6.295 2.904 10.181 1.00 97.75 78 VAL A CA 1
ATOM 596 C C . VAL A 1 78 ? -5.294 1.917 10.771 1.00 97.75 78 VAL A C 1
ATOM 598 O O . VAL A 1 78 ? -4.112 2.223 10.909 1.00 97.75 78 VAL A O 1
ATOM 601 N N . ALA A 1 79 ? -5.759 0.717 11.101 1.00 96.75 79 ALA A N 1
ATOM 602 C CA . ALA A 1 79 ? -4.904 -0.418 11.414 1.00 96.75 79 ALA A CA 1
ATOM 603 C C . ALA A 1 79 ? -4.632 -1.236 10.147 1.00 96.75 79 ALA A C 1
ATOM 605 O O . ALA A 1 79 ? -5.486 -1.349 9.264 1.00 96.75 79 ALA A O 1
ATOM 606 N N . LEU A 1 80 ? -3.443 -1.833 10.071 1.00 95.38 80 LEU A N 1
ATOM 607 C CA . LEU A 1 80 ? -3.054 -2.711 8.972 1.00 95.38 80 LEU A CA 1
ATOM 608 C C . LEU A 1 80 ? -2.933 -4.157 9.452 1.00 95.38 80 LEU A C 1
ATOM 610 O O . LEU A 1 80 ? -2.159 -4.457 10.363 1.00 95.38 80 LEU A O 1
ATOM 614 N N . TRP A 1 81 ? -3.652 -5.053 8.785 1.00 94.50 81 TRP A N 1
ATOM 615 C CA . TRP A 1 81 ? -3.533 -6.496 8.916 1.00 94.50 81 TRP A CA 1
ATOM 616 C C . TRP A 1 81 ? -2.813 -7.080 7.696 1.00 94.50 81 TRP A C 1
ATOM 618 O O . TRP A 1 81 ? -3.265 -6.946 6.561 1.00 94.50 81 TRP A O 1
ATOM 628 N N . VAL A 1 82 ? -1.700 -7.768 7.941 1.00 92.75 82 VAL A N 1
ATOM 629 C CA . VAL A 1 82 ? -0.973 -8.580 6.950 1.00 92.75 82 VAL A CA 1
ATOM 630 C C . VAL A 1 82 ? -0.713 -9.965 7.550 1.00 92.75 82 VAL A C 1
ATOM 632 O O . VAL A 1 82 ? -0.578 -10.057 8.765 1.00 92.75 82 VAL A O 1
ATOM 635 N N . PRO A 1 83 ? -0.639 -11.061 6.780 1.00 87.88 83 PRO A N 1
ATOM 636 C CA . PRO A 1 83 ? -0.509 -12.410 7.341 1.00 87.88 83 PRO A CA 1
ATOM 637 C C . PRO A 1 83 ? 0.757 -12.583 8.198 1.00 87.88 83 PRO A C 1
ATOM 639 O O . PRO A 1 83 ? 0.737 -13.316 9.184 1.00 87.88 83 PRO A O 1
ATOM 642 N N . PHE A 1 84 ? 1.823 -11.839 7.901 1.00 87.06 84 PHE A N 1
ATOM 643 C CA . PHE A 1 84 ? 3.044 -11.802 8.704 1.00 87.06 84 PHE A CA 1
ATOM 644 C C . PHE A 1 84 ? 2.805 -11.077 10.035 1.00 87.06 84 PHE A C 1
ATOM 646 O O . PHE A 1 84 ? 2.410 -9.914 10.045 1.00 87.06 84 PHE A O 1
ATOM 653 N N . ARG A 1 85 ? 3.029 -11.760 11.163 1.00 81.12 85 ARG A N 1
ATOM 654 C CA . ARG A 1 85 ? 2.840 -11.194 12.514 1.00 81.12 85 ARG A CA 1
ATOM 655 C C . ARG A 1 85 ? 4.104 -10.567 13.085 1.00 81.12 85 ARG A C 1
ATOM 657 O O . ARG A 1 85 ? 4.030 -9.582 13.809 1.00 81.12 85 ARG A O 1
ATOM 664 N N . GLU A 1 86 ? 5.251 -11.154 12.773 1.00 86.44 86 GLU A N 1
ATOM 665 C CA . GLU A 1 86 ? 6.536 -10.710 13.294 1.00 86.44 86 GLU A CA 1
ATOM 666 C C . GLU A 1 86 ? 6.946 -9.383 12.657 1.00 86.44 86 GLU A C 1
ATOM 668 O O . GLU A 1 86 ? 6.832 -9.192 11.441 1.00 86.44 86 GLU A O 1
ATOM 673 N N . TRP A 1 87 ? 7.463 -8.472 13.484 1.00 86.12 87 TRP A N 1
ATOM 674 C CA . TRP A 1 87 ? 7.912 -7.158 13.029 1.00 86.12 87 TRP A CA 1
ATOM 675 C C . TRP A 1 87 ? 8.981 -7.276 11.935 1.00 86.12 87 TRP A C 1
ATOM 677 O O . TRP A 1 87 ? 8.836 -6.689 10.860 1.00 86.12 87 TRP A O 1
ATOM 687 N N . GLU A 1 88 ? 9.993 -8.112 12.175 1.00 85.31 88 GLU A N 1
ATOM 688 C CA . GLU A 1 88 ? 11.058 -8.418 11.211 1.00 85.31 88 GLU A CA 1
ATOM 689 C C . GLU A 1 88 ? 10.607 -9.400 10.114 1.00 85.31 88 GLU A C 1
ATOM 691 O O . GLU A 1 88 ? 11.133 -9.377 9.003 1.00 85.31 88 GLU A O 1
ATOM 696 N N . GLY A 1 89 ? 9.566 -10.199 10.370 1.00 78.50 89 GLY A N 1
ATOM 697 C CA . GLY A 1 89 ? 9.015 -11.183 9.429 1.00 78.50 89 GLY A CA 1
ATOM 698 C C . GLY A 1 89 ? 8.133 -10.603 8.317 1.00 78.50 89 GLY A C 1
ATOM 699 O O . GLY A 1 89 ? 7.519 -11.356 7.568 1.00 78.50 89 GLY A O 1
ATOM 700 N N . GLY A 1 90 ? 8.049 -9.275 8.191 1.00 82.94 90 GLY A N 1
ATOM 701 C CA . GLY A 1 90 ? 7.336 -8.595 7.103 1.00 82.94 90 GLY A CA 1
ATOM 702 C C . GLY A 1 90 ? 6.232 -7.646 7.563 1.00 82.94 90 GLY A C 1
ATOM 703 O O . GLY A 1 90 ? 5.868 -6.746 6.800 1.00 82.94 90 GLY A O 1
ATOM 704 N N . TYR A 1 91 ? 5.763 -7.753 8.813 1.00 90.62 91 TYR A N 1
ATOM 705 C CA . TYR A 1 91 ? 4.775 -6.814 9.356 1.00 90.62 91 TYR A CA 1
ATOM 706 C C . TYR A 1 91 ? 5.327 -5.387 9.390 1.00 90.62 91 TYR A C 1
ATOM 708 O O . TYR A 1 91 ? 4.734 -4.466 8.828 1.00 90.62 91 TYR A O 1
ATOM 716 N N . GLY A 1 92 ? 6.513 -5.211 9.982 1.00 91.50 92 GLY A N 1
ATOM 717 C CA . GLY A 1 92 ? 7.166 -3.909 10.101 1.00 91.50 92 GLY A CA 1
ATOM 718 C C . GLY A 1 92 ? 7.501 -3.307 8.737 1.00 91.50 92 GLY A C 1
ATOM 719 O O . GLY A 1 92 ? 7.539 -2.088 8.581 1.00 91.50 92 GLY A O 1
ATOM 720 N N . TYR A 1 93 ? 7.704 -4.143 7.714 1.00 90.69 93 TYR A N 1
ATOM 721 C CA . TYR A 1 93 ? 7.859 -3.676 6.340 1.00 90.69 93 TYR A CA 1
ATOM 722 C C . TYR A 1 93 ? 6.565 -3.057 5.797 1.00 90.69 93 TYR A C 1
ATOM 724 O O . TYR A 1 93 ? 6.576 -1.905 5.362 1.00 90.69 93 TYR A O 1
ATOM 732 N N . ALA A 1 94 ? 5.448 -3.784 5.872 1.00 92.25 94 ALA A N 1
ATOM 733 C CA . ALA A 1 94 ? 4.145 -3.307 5.415 1.00 92.25 94 ALA A CA 1
ATOM 734 C C . ALA A 1 94 ? 3.687 -2.059 6.191 1.00 92.25 94 ALA A C 1
ATOM 736 O O . ALA A 1 94 ? 3.292 -1.060 5.587 1.00 92.25 94 ALA A O 1
ATOM 737 N N . PHE A 1 95 ? 3.834 -2.082 7.519 1.00 94.19 95 PHE A N 1
ATOM 738 C CA . PHE A 1 95 ? 3.499 -0.963 8.396 1.00 94.19 95 PHE A CA 1
ATOM 739 C C . PHE A 1 95 ? 4.306 0.296 8.061 1.00 94.19 95 PHE A C 1
ATOM 741 O O . PHE A 1 95 ? 3.721 1.359 7.889 1.00 94.19 95 PHE A O 1
ATOM 748 N N . ARG A 1 96 ? 5.633 0.198 7.884 1.00 92.75 96 ARG A N 1
ATOM 749 C CA . ARG A 1 96 ? 6.466 1.363 7.525 1.00 92.75 96 ARG A CA 1
ATOM 750 C C . ARG A 1 96 ? 6.138 1.933 6.146 1.00 92.75 96 ARG A C 1
ATOM 752 O O . ARG A 1 96 ? 6.353 3.118 5.924 1.00 92.75 96 ARG A O 1
ATOM 759 N N . ARG A 1 97 ? 5.635 1.120 5.211 1.00 92.06 97 ARG A N 1
ATOM 760 C CA . ARG A 1 97 ? 5.253 1.574 3.862 1.00 92.06 97 ARG A CA 1
ATOM 761 C C . ARG A 1 97 ? 3.879 2.236 3.817 1.00 92.06 97 ARG A C 1
ATOM 763 O O . ARG A 1 97 ? 3.681 3.139 3.009 1.00 92.06 97 ARG A O 1
ATOM 770 N N . ALA A 1 98 ? 2.958 1.818 4.678 1.00 94.38 98 ALA A N 1
ATOM 771 C CA . ALA A 1 98 ? 1.577 2.280 4.664 1.00 94.38 98 ALA A CA 1
ATOM 772 C C . ALA A 1 98 ? 1.405 3.812 4.775 1.00 94.38 98 ALA A C 1
ATOM 774 O O . ALA A 1 98 ? 0.678 4.359 3.944 1.00 94.38 98 ALA A O 1
ATOM 775 N N . PRO A 1 99 ? 2.105 4.537 5.675 1.00 94.62 99 PRO A N 1
ATOM 776 C CA . PRO A 1 99 ? 2.016 5.997 5.751 1.00 94.62 99 PRO A CA 1
ATOM 777 C C . PRO A 1 99 ? 2.402 6.720 4.457 1.00 94.62 99 PRO A C 1
ATOM 779 O O . PRO A 1 99 ? 1.823 7.750 4.141 1.00 94.62 99 PRO A O 1
ATOM 782 N N . PHE A 1 100 ? 3.337 6.180 3.666 1.00 93.00 100 PHE A N 1
ATOM 783 C CA . PHE A 1 100 ? 3.736 6.802 2.395 1.00 93.00 100 PHE A CA 1
ATOM 784 C C . PHE A 1 100 ? 2.652 6.703 1.317 1.00 93.00 100 PHE A C 1
ATOM 786 O O . PHE A 1 100 ? 2.621 7.519 0.400 1.00 93.00 100 PHE A O 1
ATOM 793 N N . LEU A 1 101 ? 1.784 5.694 1.404 1.00 94.50 101 LEU A N 1
ATOM 794 C CA . LEU A 1 101 ? 0.681 5.479 0.464 1.00 94.50 101 LEU A CA 1
ATOM 795 C C . LEU A 1 101 ? -0.642 6.072 0.961 1.00 94.50 101 LEU A C 1
ATOM 797 O O . LEU A 1 101 ? -1.571 6.249 0.177 1.00 94.50 101 LEU A O 1
ATOM 801 N N . MET A 1 102 ? -0.720 6.388 2.253 1.00 96.12 102 MET A N 1
ATOM 802 C CA . MET A 1 102 ? -1.883 6.976 2.914 1.00 96.12 102 MET A CA 1
ATOM 803 C C . MET A 1 102 ? -1.452 8.216 3.716 1.00 96.12 102 MET A C 1
ATOM 805 O O . MET A 1 102 ? -1.598 8.232 4.939 1.00 96.12 102 MET A O 1
ATOM 809 N N . PRO A 1 103 ? -0.871 9.238 3.057 1.00 95.62 103 PRO A N 1
ATOM 810 C CA . PRO A 1 103 ? -0.160 10.327 3.734 1.00 95.62 103 PRO A CA 1
ATOM 811 C C . PRO A 1 103 ? -1.057 11.200 4.613 1.00 95.62 103 PRO A C 1
ATOM 813 O O . PRO A 1 103 ? -0.576 11.852 5.533 1.00 95.62 103 PRO A O 1
ATOM 816 N N . ASP A 1 104 ? -2.359 11.214 4.346 1.00 96.81 104 ASP A N 1
ATOM 817 C CA . ASP A 1 104 ? -3.344 11.984 5.093 1.00 96.81 104 ASP A CA 1
ATOM 818 C C . ASP A 1 104 ? -4.070 11.150 6.162 1.00 96.81 104 ASP A C 1
ATOM 820 O O . ASP A 1 104 ? -5.046 11.615 6.752 1.00 96.81 104 ASP A O 1
ATOM 824 N N . LYS A 1 105 ? -3.624 9.910 6.405 1.00 97.44 105 LYS A N 1
ATOM 825 C CA . LYS A 1 105 ? -4.216 8.976 7.368 1.00 97.44 105 LYS A CA 1
ATOM 826 C C . LYS A 1 105 ? -3.234 8.657 8.487 1.00 97.44 105 LYS A C 1
ATOM 828 O O . LYS A 1 105 ? -2.024 8.570 8.285 1.00 97.44 105 LYS A O 1
ATOM 833 N N . ARG A 1 106 ? -3.764 8.396 9.680 1.00 97.31 106 ARG A N 1
ATOM 834 C CA . ARG A 1 106 ? -2.965 7.925 10.812 1.00 97.31 106 ARG A CA 1
ATOM 835 C C . ARG A 1 106 ? -2.924 6.403 10.807 1.00 97.31 106 ARG A C 1
ATOM 837 O O . ARG A 1 106 ? -3.902 5.757 11.168 1.00 97.31 106 ARG A O 1
ATOM 844 N N . VAL A 1 107 ? -1.787 5.826 10.435 1.00 96.75 107 VAL A N 1
ATOM 845 C CA . VAL A 1 107 ? -1.591 4.371 10.492 1.00 96.75 107 VAL A CA 1
ATOM 846 C C . VAL A 1 107 ? -1.167 3.962 11.901 1.00 96.75 107 VAL A C 1
ATOM 848 O O . VAL A 1 107 ? -0.181 4.481 12.425 1.00 96.75 107 VAL A O 1
ATOM 851 N N . VAL A 1 108 ? -1.901 3.035 12.515 1.00 95.88 108 VAL A N 1
ATOM 852 C CA . VAL A 1 108 ? -1.586 2.461 13.831 1.00 95.88 108 VAL A CA 1
ATOM 853 C C . VAL A 1 108 ? -1.216 0.981 13.706 1.00 95.88 108 VAL A C 1
ATOM 855 O O . VAL A 1 108 ? -1.694 0.297 12.794 1.00 95.88 108 VAL A O 1
ATOM 858 N N . PRO A 1 109 ? -0.323 0.480 14.572 1.00 92.94 109 PRO A N 1
ATOM 859 C CA . PRO A 1 109 ? 0.036 -0.929 14.573 1.00 92.94 109 PRO A CA 1
ATOM 860 C C . PRO A 1 109 ? -1.151 -1.793 15.034 1.00 92.94 109 PRO A C 1
ATOM 862 O O . PRO A 1 109 ? -2.093 -1.316 15.667 1.00 92.94 109 PRO A O 1
ATOM 865 N N . ILE A 1 110 ? -1.142 -3.072 14.655 1.00 91.62 110 ILE A N 1
ATOM 866 C CA . ILE A 1 110 ? -2.292 -3.974 14.815 1.00 91.62 110 ILE A CA 1
ATOM 867 C C . ILE A 1 110 ? -2.593 -4.324 16.279 1.00 91.62 110 ILE A C 1
ATOM 869 O O . ILE A 1 110 ? -3.737 -4.603 16.620 1.00 91.62 110 ILE A O 1
ATOM 873 N N . ASP A 1 111 ? -1.595 -4.262 17.158 1.00 91.12 111 ASP A N 1
ATOM 874 C CA . ASP A 1 111 ? -1.756 -4.349 18.616 1.00 91.12 111 ASP A CA 1
ATOM 875 C C . ASP A 1 111 ? -2.619 -3.203 19.177 1.00 91.12 111 ASP A C 1
ATOM 877 O O . ASP A 1 111 ? -3.276 -3.361 20.203 1.00 91.12 111 ASP A O 1
ATOM 881 N N . ARG A 1 112 ? -2.691 -2.079 18.456 1.00 92.69 112 ARG A N 1
ATOM 882 C CA . ARG A 1 112 ? -3.556 -0.928 18.737 1.00 92.69 112 ARG A CA 1
ATOM 883 C C . ARG A 1 112 ? -4.765 -0.850 17.808 1.00 92.69 112 ARG A C 1
ATOM 885 O O . ARG A 1 112 ? -5.286 0.234 17.556 1.00 92.69 112 ARG A O 1
ATOM 892 N N . VAL A 1 113 ? -5.267 -1.989 17.320 1.00 93.06 113 VAL A N 1
ATOM 893 C CA . VAL A 1 113 ? -6.491 -2.035 16.491 1.00 93.06 113 VAL A CA 1
ATOM 894 C C . VAL A 1 113 ? -7.692 -1.368 17.171 1.00 93.06 113 VAL A C 1
ATOM 896 O O . VAL A 1 113 ? -8.582 -0.858 16.496 1.00 93.06 113 VAL A O 1
ATOM 899 N N . ASN A 1 114 ? -7.700 -1.311 18.506 1.00 93.50 114 ASN A N 1
ATOM 900 C CA . ASN A 1 114 ? -8.743 -0.635 19.268 1.00 93.50 114 ASN A CA 1
ATOM 901 C C . ASN A 1 114 ? -8.754 0.887 19.122 1.00 93.50 114 ASN A C 1
ATOM 903 O O . ASN A 1 114 ? -9.819 1.479 19.287 1.00 93.50 114 ASN A O 1
ATOM 907 N N . ASP A 1 115 ? -7.635 1.489 18.729 1.00 94.94 115 ASP A N 1
ATOM 908 C CA . ASP A 1 115 ? -7.529 2.922 18.448 1.00 94.94 115 ASP A CA 1
ATOM 909 C C . ASP A 1 115 ? -7.930 3.246 16.997 1.00 94.94 115 ASP A C 1
ATOM 911 O O . ASP A 1 115 ? -8.042 4.413 16.617 1.00 94.94 115 ASP A O 1
ATOM 915 N N . ALA A 1 116 ? -8.128 2.221 16.159 1.00 96.75 116 ALA A N 1
ATOM 916 C CA . ALA A 1 116 ? -8.422 2.379 14.744 1.00 96.75 116 ALA A CA 1
ATOM 917 C C . ALA A 1 116 ? -9.927 2.479 14.461 1.00 96.75 116 ALA A C 1
ATOM 919 O O . ALA A 1 116 ? -10.752 1.761 15.024 1.00 96.75 116 ALA A O 1
ATOM 920 N N . GLN A 1 117 ? -10.268 3.353 13.517 1.00 97.62 117 GLN A N 1
ATOM 921 C CA . GLN A 1 117 ? -11.611 3.474 12.942 1.00 97.62 117 GLN A CA 1
ATOM 922 C C . GLN A 1 117 ? -11.785 2.543 11.736 1.00 97.62 117 GLN A C 1
ATOM 924 O O . GLN A 1 117 ? -12.889 2.083 11.445 1.00 97.62 117 GLN A O 1
ATOM 929 N N . TYR A 1 118 ? -10.683 2.268 11.037 1.00 97.88 118 TYR A N 1
ATOM 930 C CA . TYR A 1 118 ? -10.635 1.420 9.854 1.00 97.88 118 TYR A CA 1
ATOM 931 C C . TYR A 1 118 ? -9.594 0.320 10.021 1.00 97.88 118 TYR A C 1
ATOM 933 O O . TYR A 1 118 ? -8.566 0.510 10.670 1.00 97.88 118 TYR A O 1
ATOM 941 N N . LEU A 1 119 ? -9.841 -0.821 9.390 1.00 97.31 119 LEU A N 1
ATOM 942 C CA . LEU A 1 119 ? -8.902 -1.931 9.316 1.00 97.31 119 LEU A CA 1
ATOM 943 C C . LEU A 1 119 ? -8.725 -2.319 7.851 1.00 97.31 119 LEU A C 1
ATOM 945 O O . LEU A 1 119 ? -9.684 -2.709 7.191 1.00 97.31 119 LEU A O 1
ATOM 949 N N . VAL A 1 120 ? -7.501 -2.212 7.344 1.00 97.12 120 VAL A N 1
ATOM 950 C CA . VAL A 1 120 ? -7.141 -2.708 6.011 1.00 97.12 120 VAL A CA 1
ATOM 951 C C . VAL A 1 120 ? -6.506 -4.077 6.171 1.00 97.12 120 VAL A C 1
ATOM 953 O O . VAL A 1 120 ? -5.530 -4.211 6.907 1.00 97.12 120 VAL A O 1
ATOM 956 N N . CYS A 1 121 ? -7.019 -5.083 5.471 1.00 95.50 121 CYS A N 1
ATOM 957 C CA . CYS A 1 121 ? -6.456 -6.428 5.480 1.00 95.50 121 CYS A CA 1
ATOM 958 C C . CYS A 1 121 ? -5.944 -6.809 4.104 1.00 95.50 121 CYS A C 1
ATOM 960 O O . CYS A 1 121 ? -6.706 -6.834 3.140 1.00 95.50 121 CYS A O 1
ATOM 962 N N . TRP A 1 122 ? -4.675 -7.180 4.029 1.00 94.31 122 TRP A N 1
ATOM 963 C CA . TRP A 1 122 ? -4.061 -7.715 2.821 1.00 94.31 122 TRP A CA 1
ATOM 964 C C . TRP A 1 122 ? -4.158 -9.246 2.809 1.00 94.31 122 TRP A C 1
ATOM 966 O O . TRP A 1 122 ? -3.776 -9.892 3.785 1.00 94.31 122 TRP A O 1
ATOM 976 N N . HIS A 1 123 ? -4.704 -9.803 1.721 1.00 89.50 123 HIS A N 1
ATOM 977 C CA . HIS A 1 123 ? -4.994 -11.235 1.532 1.00 89.50 123 HIS A CA 1
ATOM 978 C C . HIS A 1 123 ? -5.761 -11.914 2.685 1.00 89.50 123 HIS A C 1
ATOM 980 O O . HIS A 1 123 ? -5.404 -12.997 3.147 1.00 89.50 123 HIS A O 1
ATOM 986 N N . GLY A 1 124 ? -6.862 -11.288 3.108 1.00 82.94 124 GLY A N 1
ATOM 987 C CA . GLY A 1 124 ? -7.839 -11.875 4.028 1.00 82.94 124 GLY A CA 1
ATOM 988 C C . GLY A 1 124 ? -7.846 -11.223 5.409 1.00 82.94 124 GLY A C 1
ATOM 989 O O . GLY A 1 124 ? -6.801 -10.949 6.002 1.00 82.94 124 GLY A O 1
ATOM 990 N N . CYS A 1 125 ? -9.050 -10.970 5.924 1.00 87.12 125 CYS A N 1
ATOM 991 C CA . CYS A 1 125 ? -9.253 -10.460 7.276 1.00 87.12 125 CYS A CA 1
ATOM 992 C C . CYS A 1 125 ? -9.528 -11.601 8.261 1.00 87.12 125 CYS A C 1
ATOM 994 O O . CYS A 1 125 ? -10.277 -12.528 7.940 1.00 87.12 125 CYS A O 1
ATOM 996 N N . PRO A 1 126 ? -9.015 -11.512 9.496 1.00 86.69 126 PRO A N 1
ATOM 997 C CA . PRO A 1 126 ? -9.527 -12.322 10.584 1.00 86.69 126 PRO A CA 1
ATOM 998 C C . PRO A 1 126 ? -10.908 -11.779 10.978 1.00 86.69 126 PRO A C 1
ATOM 1000 O O . PRO A 1 126 ? -11.251 -10.627 10.695 1.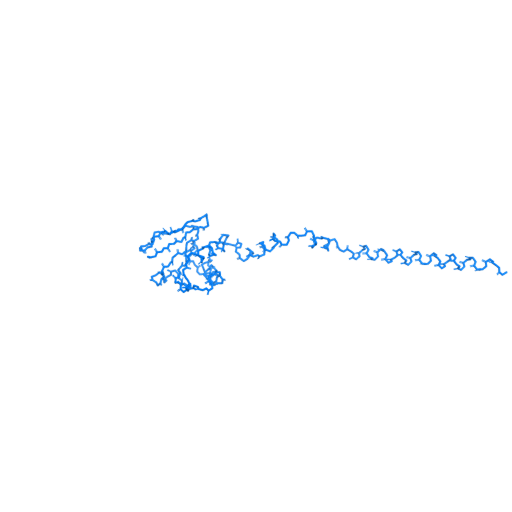00 86.69 126 PRO A O 1
ATOM 1003 N N . ARG A 1 127 ? -11.702 -12.577 11.694 1.00 84.94 127 ARG A N 1
ATOM 1004 C CA . ARG A 1 127 ? -12.881 -12.028 12.373 1.00 84.94 127 ARG A CA 1
ATOM 1005 C C . ARG A 1 127 ? -12.410 -11.099 13.492 1.00 84.94 127 ARG A C 1
ATOM 1007 O O . ARG A 1 127 ? -11.964 -11.573 14.532 1.00 84.94 127 ARG A O 1
ATOM 1014 N N . VAL A 1 128 ? -12.514 -9.789 13.272 1.00 87.19 128 VAL A N 1
ATOM 1015 C CA . VAL A 1 128 ? -12.281 -8.765 14.299 1.00 87.19 128 VAL A CA 1
ATOM 1016 C C . VAL A 1 128 ? -13.628 -8.272 14.807 1.00 87.19 128 VAL A C 1
ATOM 1018 O O . VAL A 1 128 ? -14.482 -7.855 14.027 1.00 87.19 128 VAL A O 1
ATOM 1021 N N . ILE A 1 129 ? -13.829 -8.343 16.122 1.00 89.38 129 ILE A N 1
ATOM 1022 C CA . ILE A 1 129 ? -15.065 -7.890 16.762 1.00 89.38 129 ILE A CA 1
ATOM 1023 C C . ILE A 1 129 ? -15.203 -6.378 16.568 1.00 89.38 129 ILE A C 1
ATOM 1025 O O . ILE A 1 129 ? -14.241 -5.631 16.742 1.00 89.38 129 ILE A O 1
ATOM 1029 N N . GLY A 1 130 ? -16.410 -5.936 16.214 1.00 92.06 130 GLY A N 1
ATOM 1030 C CA . GLY A 1 130 ? -16.709 -4.518 16.033 1.00 92.06 130 GLY A CA 1
ATOM 1031 C C . GLY A 1 130 ? -16.144 -3.921 14.749 1.00 92.06 130 GLY A C 1
ATOM 1032 O O . GLY A 1 130 ? -16.026 -2.713 14.682 1.00 92.06 130 GLY A O 1
ATOM 1033 N N . PHE A 1 131 ? -15.779 -4.728 13.749 1.00 95.69 131 PHE A N 1
ATOM 1034 C CA . PHE A 1 131 ? -15.486 -4.244 12.401 1.00 95.69 131 PHE A CA 1
ATOM 1035 C C . PHE A 1 131 ? -16.368 -4.966 11.383 1.00 95.69 131 PHE A C 1
ATOM 1037 O O . PHE A 1 131 ? -16.513 -6.188 11.423 1.00 95.69 131 PHE A O 1
ATOM 1044 N N . ALA A 1 132 ? -16.915 -4.212 10.434 1.00 95.19 132 ALA A N 1
ATOM 1045 C CA . ALA A 1 132 ? -17.677 -4.723 9.303 1.00 95.19 132 ALA A CA 1
ATOM 1046 C C . ALA A 1 132 ? -16.954 -4.409 7.989 1.00 95.19 132 ALA A C 1
ATOM 1048 O O . ALA A 1 132 ? -16.431 -3.309 7.800 1.00 95.19 132 ALA A O 1
ATOM 1049 N N . THR A 1 133 ? -16.920 -5.372 7.066 1.00 95.19 133 THR A N 1
ATOM 1050 C CA . THR A 1 133 ? -16.349 -5.164 5.729 1.00 95.19 133 THR A CA 1
ATOM 1051 C C . THR A 1 133 ? -17.190 -4.144 4.964 1.00 95.19 133 THR A C 1
ATOM 1053 O O . THR A 1 133 ? -18.383 -4.351 4.759 1.00 95.19 133 THR A O 1
ATOM 1056 N N . ILE A 1 134 ? -16.557 -3.059 4.516 1.00 96.06 134 ILE A N 1
ATOM 1057 C CA . ILE A 1 134 ? -17.196 -2.017 3.696 1.00 96.06 134 ILE A CA 1
ATOM 1058 C C . ILE A 1 134 ? -16.748 -2.069 2.236 1.00 96.06 134 ILE A C 1
ATOM 1060 O O . ILE A 1 134 ? -17.426 -1.543 1.358 1.00 96.06 134 ILE A O 1
ATOM 1064 N N . TRP A 1 135 ? -15.605 -2.699 1.960 1.00 96.12 135 TRP A N 1
ATOM 1065 C CA . TRP A 1 135 ? -15.091 -2.861 0.607 1.00 96.12 135 TRP A CA 1
ATOM 1066 C C . TRP A 1 135 ? -14.159 -4.070 0.511 1.00 96.12 135 TRP A C 1
ATOM 1068 O O . TRP A 1 135 ? -13.422 -4.379 1.446 1.00 96.12 135 TRP A O 1
ATOM 1078 N N . ARG A 1 136 ? -14.184 -4.742 -0.643 1.00 95.12 136 ARG A N 1
ATOM 1079 C CA . ARG A 1 136 ? -13.361 -5.912 -0.958 1.00 95.12 136 ARG A CA 1
ATOM 1080 C C . ARG A 1 136 ? -12.782 -5.770 -2.364 1.00 95.12 136 ARG A C 1
ATOM 1082 O O . ARG A 1 136 ? -13.435 -5.260 -3.272 1.00 95.12 136 ARG A O 1
ATOM 1089 N N . SER A 1 137 ? -11.558 -6.247 -2.528 1.00 94.19 137 SER A N 1
ATOM 1090 C CA . SER A 1 137 ? -10.813 -6.328 -3.781 1.00 94.19 137 SER A CA 1
ATOM 1091 C C . SER A 1 137 ? -10.064 -7.664 -3.854 1.00 94.19 137 SER A C 1
ATOM 1093 O O . SER A 1 137 ? -9.965 -8.354 -2.838 1.00 94.19 137 SER A O 1
ATOM 1095 N N . PRO A 1 138 ? -9.493 -8.031 -5.015 1.00 93.75 138 PRO A N 1
ATOM 1096 C CA . PRO A 1 138 ? -8.631 -9.211 -5.115 1.00 93.75 138 PRO A CA 1
ATOM 1097 C C . PRO A 1 138 ? -7.422 -9.180 -4.163 1.00 93.75 138 PRO A C 1
ATOM 1099 O O . PRO A 1 138 ? -6.969 -10.227 -3.710 1.00 93.75 138 PRO A O 1
ATOM 1102 N N . GLU A 1 139 ? -6.926 -7.987 -3.822 1.00 94.25 139 GLU A N 1
ATOM 1103 C CA . GLU A 1 139 ? -5.741 -7.818 -2.971 1.00 94.25 139 GLU A CA 1
ATOM 1104 C C . GLU A 1 139 ? -6.069 -7.851 -1.471 1.00 94.25 139 GLU A C 1
ATOM 1106 O O . GLU A 1 139 ? -5.180 -8.010 -0.631 1.00 94.25 139 GLU A O 1
ATOM 1111 N N . GLY A 1 140 ? -7.341 -7.679 -1.101 1.00 94.69 140 GLY A N 1
ATOM 1112 C CA . GLY A 1 140 ? -7.721 -7.533 0.296 1.00 94.69 140 GLY A CA 1
ATOM 1113 C C . GLY A 1 140 ? -9.024 -6.785 0.531 1.00 94.69 140 GLY A C 1
ATOM 1114 O O . GLY A 1 140 ? -9.820 -6.555 -0.380 1.00 94.69 140 GLY A O 1
ATOM 1115 N N . GLU A 1 141 ? -9.235 -6.395 1.781 1.00 96.12 141 GLU A N 1
ATOM 1116 C CA . GLU A 1 141 ? -10.490 -5.818 2.257 1.00 96.12 141 GLU A CA 1
ATOM 1117 C C . GLU A 1 141 ? -10.241 -4.574 3.105 1.00 96.12 141 GLU A C 1
ATOM 1119 O O . GLU A 1 141 ? -9.210 -4.439 3.764 1.00 96.12 141 GLU A O 1
ATOM 1124 N N . LEU A 1 142 ? -11.223 -3.680 3.105 1.00 96.62 142 LEU A N 1
ATOM 1125 C CA . LEU A 1 142 ? -11.323 -2.566 4.032 1.00 96.62 142 LEU A CA 1
ATOM 1126 C C . LEU A 1 142 ? -12.537 -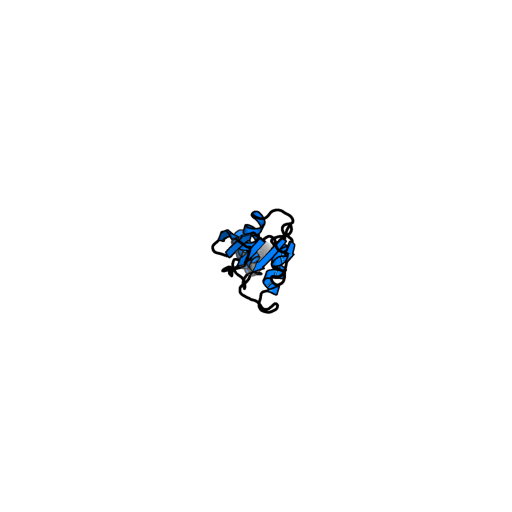2.805 4.921 1.00 96.62 142 LEU A C 1
ATOM 1128 O O . LEU A 1 142 ? -13.659 -2.999 4.442 1.00 96.62 142 LEU A O 1
ATOM 1132 N N . MET A 1 143 ? -12.304 -2.742 6.221 1.00 96.88 143 MET A N 1
ATOM 1133 C CA . MET A 1 143 ? -13.332 -2.813 7.239 1.00 96.88 143 MET A CA 1
ATOM 1134 C C . MET A 1 143 ? -13.428 -1.487 7.980 1.00 96.88 143 MET A C 1
ATOM 1136 O O . MET A 1 143 ? -12.453 -0.740 8.093 1.00 96.88 143 MET A O 1
ATOM 1140 N N . ARG A 1 144 ? -14.614 -1.218 8.511 1.00 96.31 144 ARG A N 1
ATOM 1141 C CA . ARG A 1 144 ? -14.915 -0.046 9.322 1.00 96.31 144 ARG A CA 1
ATOM 1142 C C . ARG A 1 144 ? -15.542 -0.486 10.634 1.00 96.31 144 ARG A C 1
ATOM 1144 O O . ARG A 1 144 ? -16.298 -1.457 10.650 1.00 96.31 144 ARG A O 1
ATOM 1151 N N . ARG A 1 145 ? -15.190 0.221 11.700 1.00 93.75 145 ARG A N 1
ATOM 1152 C CA . ARG A 1 145 ? -15.809 0.072 13.011 1.00 93.75 145 ARG A CA 1
ATOM 1153 C C . ARG A 1 145 ? -17.200 0.694 13.067 1.00 93.75 145 ARG A C 1
ATOM 1155 O O . ARG A 1 145 ? -17.368 1.799 12.497 1.00 93.75 145 ARG A O 1
#